Protein AF-A0A0B1S6B6-F1 (afdb_monomer_lite)

Sequence (158 aa):
MLVEHFNSHVRYGAAMALGIACAGTGYKEAISLLEPLLSAKENYVRQGAVIALSFIYVQQTDISCPKVGEFRKQLTKMTTEKGEDSMAKFGAIIAQGILDVGGRNMTIALHNRSGTTDMAGVVGMMAFQQFWYWHSMVPFISLACKPTCLIALTKDLQ

Secondary structure (DSSP, 8-state):
-GGG-SSHHHHHHHHHHHHHHTTTT--HHHHHHHGGGGG-SSHHHHHHHHHHHHHHTTT--TTT-THHHHHHHHHHHHHH-TTS-HHHHHHHHHHHHHHTGGGGTEEE-SB-TTS-B-HHHHHHHHHHHGGGT-GGGGGGGGGGEEE-------TT--

pLDDT: mean 90.46, std 4.3, range [63.0, 95.56]

InterPro domains:
  IPR002015 Proteasome/cyclosome repeat [PF01851] (13-47)
  IPR011989 Armadillo-like helical [G3DSA:1.25.10.10] (1-148)
  IPR016024 Armadillo-type fold [SSF48371] (4-99)

Foldseek 3Di:
DLCPDPDLVSVLVVLQVLLQVQFCVLDPVNLVSLVVQCVDPDLSSVLSSLQSVLRNLQLPDCVRPVCNVVSLVVLVCLLPDPPHDPSNNVSSVLSVCSNCPPNSQKTFDQADPVRHGDPQSVVLSVQCVCCVVPVVSVVSNVSRIDGDDDDDADPVRD

Structure (mmCIF, N/CA/C/O backbone):
data_AF-A0A0B1S6B6-F1
#
_entry.id   AF-A0A0B1S6B6-F1
#
loop_
_atom_site.group_PDB
_atom_site.id
_atom_site.type_symbol
_atom_site.label_atom_id
_atom_site.label_alt_id
_atom_site.label_comp_id
_atom_site.label_asym_id
_atom_site.label_entity_id
_atom_site.label_seq_id
_atom_site.pdbx_PDB_ins_code
_atom_site.Cartn_x
_atom_site.Cartn_y
_atom_site.Cartn_z
_atom_site.occupancy
_atom_site.B_iso_or_equiv
_atom_site.auth_seq_id
_atom_site.auth_comp_id
_atom_site.auth_asym_id
_atom_site.auth_atom_id
_atom_site.pdbx_PDB_model_num
ATOM 1 N N . MET A 1 1 ? -19.350 -11.122 2.168 1.00 63.00 1 MET A N 1
ATOM 2 C CA . MET A 1 1 ? -17.934 -11.385 1.780 1.00 63.00 1 MET A CA 1
ATOM 3 C C . MET A 1 1 ? -17.056 -11.597 3.013 1.00 63.00 1 MET A C 1
ATOM 5 O O . MET A 1 1 ? -17.476 -11.224 4.099 1.00 63.00 1 MET A O 1
ATOM 9 N N . LEU A 1 2 ? -15.835 -12.147 2.879 1.00 83.00 2 LEU A N 1
ATOM 10 C CA . LEU A 1 2 ? -14.879 -12.274 4.007 1.00 83.00 2 LEU A CA 1
ATOM 11 C C . LEU A 1 2 ? -14.543 -10.918 4.659 1.00 83.00 2 LEU A C 1
ATOM 13 O O . LEU A 1 2 ? -14.292 -10.842 5.857 1.00 83.00 2 LEU A O 1
ATOM 17 N N . VAL A 1 3 ? -14.605 -9.845 3.870 1.00 81.94 3 VAL A N 1
ATOM 18 C CA . VAL A 1 3 ? -14.400 -8.456 4.304 1.00 81.94 3 VAL A CA 1
ATOM 19 C C . VAL A 1 3 ? -15.511 -7.942 5.237 1.00 81.94 3 VAL A C 1
ATOM 21 O O . VAL A 1 3 ? -15.273 -7.066 6.061 1.00 81.94 3 VAL A O 1
ATOM 24 N N . GLU A 1 4 ? -16.708 -8.524 5.178 1.00 85.56 4 GLU A N 1
ATOM 25 C CA . GLU A 1 4 ? -17.870 -8.147 6.004 1.00 85.56 4 GLU A CA 1
ATOM 26 C C . GLU A 1 4 ? -18.092 -9.126 7.165 1.00 85.56 4 GLU A C 1
ATOM 28 O O . GLU A 1 4 ? -19.123 -9.107 7.834 1.00 85.56 4 GLU A O 1
ATOM 33 N N . HIS A 1 5 ? -17.145 -10.036 7.385 1.00 89.31 5 HIS A N 1
ATOM 34 C CA . HIS A 1 5 ? -17.288 -11.082 8.380 1.00 89.31 5 HIS A CA 1
ATOM 35 C C . HIS A 1 5 ? -17.388 -10.498 9.800 1.00 89.31 5 HIS A C 1
ATOM 37 O O . HIS A 1 5 ? -16.709 -9.527 10.138 1.00 89.31 5 HIS A O 1
ATOM 43 N N . PHE A 1 6 ? -18.195 -11.119 10.667 1.00 86.38 6 PHE A N 1
ATOM 44 C CA . PHE A 1 6 ? -18.413 -10.635 12.038 1.00 86.38 6 PHE A CA 1
ATOM 45 C C . PHE A 1 6 ? -17.099 -10.517 12.829 1.00 86.38 6 PHE A C 1
ATOM 47 O O . PHE A 1 6 ? -16.893 -9.563 13.578 1.00 86.38 6 PHE A O 1
ATOM 54 N N . ASN A 1 7 ? -16.182 -11.470 12.625 1.00 91.56 7 ASN A N 1
ATOM 55 C CA . ASN A 1 7 ? -14.876 -11.474 13.270 1.00 91.56 7 ASN A CA 1
ATOM 56 C C . ASN A 1 7 ? -13.935 -10.454 12.614 1.00 91.56 7 ASN A C 1
ATOM 58 O O . ASN A 1 7 ? -13.534 -10.593 11.457 1.00 91.56 7 ASN A O 1
ATOM 62 N N . SER A 1 8 ? -13.534 -9.468 13.402 1.00 91.38 8 SER A N 1
ATOM 63 C CA . SER A 1 8 ? -12.646 -8.368 13.041 1.00 91.38 8 SER A CA 1
ATOM 64 C C . SER A 1 8 ? -11.248 -8.831 12.591 1.00 91.38 8 SER A C 1
ATOM 66 O O . SER A 1 8 ? -10.661 -8.218 11.701 1.00 91.38 8 SER A O 1
ATOM 68 N N . HIS A 1 9 ? -10.733 -9.957 13.101 1.00 92.56 9 HIS A N 1
ATOM 69 C CA . HIS A 1 9 ? -9.467 -10.543 12.633 1.00 92.56 9 HIS A CA 1
ATOM 70 C C . HIS A 1 9 ? -9.564 -11.070 11.197 1.00 92.56 9 HIS A C 1
ATOM 72 O O . HIS A 1 9 ? -8.633 -10.909 10.408 1.00 92.56 9 HIS A O 1
ATOM 78 N N . VAL A 1 10 ? -10.712 -11.653 10.838 1.00 93.62 10 VAL A N 1
ATOM 79 C CA . VAL A 1 10 ? -10.967 -12.136 9.473 1.00 93.62 10 VAL A CA 1
ATOM 80 C C . VAL A 1 10 ? -11.056 -10.953 8.512 1.00 93.62 10 VAL A C 1
ATOM 82 O O . VAL A 1 10 ? -10.454 -10.997 7.442 1.00 93.62 10 VAL A O 1
ATOM 85 N N . ARG A 1 11 ? -11.720 -9.862 8.923 1.00 93.19 11 ARG A N 1
ATOM 86 C CA . ARG A 1 11 ? -11.790 -8.619 8.136 1.00 93.19 11 ARG A CA 1
ATOM 87 C C . ARG A 1 11 ? -10.403 -8.039 7.868 1.00 93.19 11 ARG A C 1
ATOM 89 O O . ARG A 1 11 ? -10.100 -7.696 6.729 1.00 93.19 11 ARG A O 1
ATOM 96 N N . TYR A 1 12 ? -9.548 -7.987 8.890 1.00 93.50 12 TYR A N 1
ATOM 97 C CA . TYR A 1 12 ? -8.165 -7.529 8.752 1.00 93.50 12 TYR A CA 1
ATOM 98 C C . TYR A 1 12 ? -7.362 -8.385 7.759 1.00 93.50 12 TYR A C 1
ATOM 100 O O . TYR A 1 12 ? -6.746 -7.852 6.836 1.00 93.50 12 TYR A O 1
ATOM 108 N N . GLY A 1 13 ? -7.402 -9.713 7.914 1.00 93.44 13 GLY A N 1
ATOM 109 C CA . GLY A 1 13 ? -6.692 -10.631 7.021 1.00 93.44 13 GLY A CA 1
ATOM 110 C C . GLY A 1 13 ? -7.185 -10.542 5.576 1.00 93.44 13 GLY A C 1
ATOM 111 O O . GLY A 1 13 ? -6.376 -10.485 4.651 1.00 93.44 13 GLY A O 1
ATOM 112 N N . ALA A 1 14 ? -8.503 -10.449 5.377 1.00 93.94 14 ALA A N 1
ATOM 113 C CA . ALA A 1 14 ? -9.102 -10.267 4.058 1.00 93.94 14 ALA A CA 1
ATOM 114 C C . ALA A 1 14 ? -8.686 -8.934 3.413 1.00 93.94 14 ALA A C 1
ATOM 116 O O . ALA A 1 14 ? -8.365 -8.908 2.225 1.00 93.94 14 ALA A O 1
ATOM 117 N N . ALA A 1 15 ? -8.639 -7.848 4.192 1.00 94.50 15 ALA A N 1
ATOM 118 C CA . ALA A 1 15 ? -8.197 -6.545 3.708 1.00 94.50 15 ALA A CA 1
ATOM 119 C C . ALA A 1 15 ? -6.745 -6.587 3.219 1.00 94.50 15 ALA A C 1
ATOM 121 O O . ALA A 1 15 ? -6.451 -6.170 2.099 1.00 94.50 15 ALA A O 1
ATOM 122 N N . MET A 1 16 ? -5.846 -7.156 4.024 1.00 94.62 16 MET A N 1
ATOM 123 C CA . MET A 1 16 ? -4.438 -7.292 3.657 1.00 94.62 16 MET A CA 1
ATOM 124 C C . MET A 1 16 ? -4.231 -8.212 2.449 1.00 94.62 16 MET A C 1
ATOM 126 O O . MET A 1 16 ? -3.418 -7.898 1.582 1.00 94.62 16 MET A O 1
ATOM 130 N N . ALA A 1 17 ? -4.976 -9.318 2.361 1.00 94.12 17 ALA A N 1
ATOM 131 C CA . ALA A 1 17 ? -4.919 -10.222 1.214 1.00 94.12 17 ALA A CA 1
ATOM 132 C C . ALA A 1 17 ? -5.332 -9.516 -0.087 1.00 94.12 17 ALA A C 1
ATOM 134 O O . ALA A 1 17 ? -4.629 -9.629 -1.089 1.00 94.12 17 ALA A O 1
ATOM 135 N N . LEU A 1 18 ? -6.421 -8.738 -0.058 1.00 93.69 18 LEU A N 1
ATOM 136 C CA . LEU A 1 18 ? -6.853 -7.922 -1.197 1.00 93.69 18 LEU A CA 1
ATOM 137 C C . LEU A 1 18 ? -5.809 -6.866 -1.572 1.00 93.69 18 LEU A C 1
ATOM 139 O O . LEU A 1 18 ? -5.501 -6.715 -2.752 1.00 93.69 18 LEU A O 1
ATOM 143 N N . GLY A 1 19 ? -5.240 -6.175 -0.580 1.00 93.50 19 GLY A N 1
ATOM 144 C CA . GLY A 1 19 ? -4.208 -5.162 -0.799 1.00 93.50 19 GLY A CA 1
ATOM 145 C C . GLY A 1 19 ? -2.969 -5.717 -1.500 1.00 93.50 19 GLY A C 1
ATOM 146 O O . GLY A 1 19 ? -2.490 -5.117 -2.457 1.00 93.50 19 GLY A O 1
ATOM 147 N N . ILE A 1 20 ? -2.482 -6.884 -1.067 1.00 93.19 20 ILE A N 1
ATOM 148 C CA . ILE A 1 20 ? -1.320 -7.543 -1.680 1.00 93.19 20 ILE A CA 1
ATOM 149 C C . ILE A 1 20 ? -1.656 -8.081 -3.072 1.00 93.19 20 ILE A C 1
ATOM 151 O O . ILE A 1 20 ? -0.894 -7.865 -4.011 1.00 93.19 20 ILE A O 1
ATOM 155 N N . ALA A 1 21 ? -2.788 -8.773 -3.222 1.00 91.69 21 ALA A N 1
ATOM 156 C CA . ALA A 1 21 ? -3.168 -9.386 -4.494 1.00 91.69 21 ALA A CA 1
ATOM 157 C C . ALA A 1 21 ? -3.422 -8.344 -5.594 1.00 91.69 21 ALA A C 1
ATOM 159 O O . ALA A 1 21 ? -3.116 -8.588 -6.758 1.00 91.69 21 ALA A O 1
ATOM 160 N N . CYS A 1 22 ? -3.963 -7.180 -5.224 1.00 90.88 22 CYS A N 1
ATOM 161 C CA . CYS A 1 22 ? -4.288 -6.095 -6.149 1.00 90.88 22 CYS A CA 1
ATOM 162 C C . CYS A 1 22 ? -3.249 -4.958 -6.134 1.00 90.88 22 CYS A C 1
ATOM 164 O O . CYS A 1 22 ? -3.542 -3.865 -6.632 1.00 90.88 22 CYS A O 1
ATOM 166 N N . ALA A 1 23 ? -2.053 -5.179 -5.577 1.00 91.38 23 ALA A N 1
ATOM 167 C CA . ALA A 1 23 ? -1.026 -4.147 -5.459 1.00 91.38 23 ALA A CA 1
ATOM 168 C C . ALA A 1 23 ? -0.652 -3.557 -6.833 1.00 91.38 23 ALA A C 1
ATOM 170 O O . ALA A 1 23 ? -0.428 -4.286 -7.798 1.00 91.38 23 ALA A O 1
ATOM 171 N N . GLY A 1 24 ? -0.636 -2.227 -6.944 1.00 84.00 24 GLY A N 1
ATOM 172 C CA . GLY A 1 24 ? -0.281 -1.499 -8.171 1.00 84.00 24 GLY A CA 1
ATOM 173 C C . GLY A 1 24 ? -1.281 -1.596 -9.330 1.00 84.00 24 GLY A C 1
ATOM 174 O O . GLY A 1 24 ? -1.084 -0.936 -10.347 1.00 84.00 24 GLY A O 1
ATOM 175 N N . THR A 1 25 ? -2.367 -2.365 -9.200 1.00 86.56 25 THR A N 1
ATOM 176 C CA . THR A 1 25 ? -3.346 -2.564 -10.288 1.00 86.56 25 THR A CA 1
ATOM 177 C C . THR A 1 25 ? -4.377 -1.441 -10.407 1.00 86.56 25 THR A C 1
ATOM 179 O O . THR A 1 25 ? -4.939 -1.244 -11.482 1.00 86.56 25 THR A O 1
ATOM 182 N N . GLY A 1 26 ? -4.667 -0.722 -9.315 1.00 85.94 26 GLY A N 1
ATOM 183 C CA . GLY A 1 26 ? -5.765 0.250 -9.276 1.00 85.94 26 GLY A CA 1
ATOM 184 C C . GLY A 1 26 ? -7.163 -0.378 -9.410 1.00 85.94 26 GLY A C 1
ATOM 185 O O . GLY A 1 26 ? -8.079 0.261 -9.929 1.00 85.94 26 GLY A O 1
ATOM 186 N N . TYR A 1 27 ? -7.347 -1.634 -8.985 1.00 90.31 27 TYR A N 1
ATOM 187 C CA . TYR A 1 27 ? -8.614 -2.351 -9.156 1.00 90.31 27 TYR A CA 1
ATOM 188 C C . TYR A 1 27 ? -9.775 -1.702 -8.378 1.00 90.31 27 TYR A C 1
ATOM 190 O O . TYR A 1 27 ? -9.829 -1.733 -7.146 1.00 90.31 27 TYR A O 1
ATOM 198 N N . LYS A 1 28 ? -10.733 -1.119 -9.113 1.00 89.75 28 LYS A N 1
ATOM 199 C CA . LYS A 1 28 ? -11.830 -0.299 -8.559 1.00 89.75 28 LYS A CA 1
ATOM 200 C C . LYS A 1 28 ? -12.755 -1.064 -7.617 1.00 89.75 28 LYS A C 1
ATOM 202 O O . LYS A 1 28 ? -13.222 -0.496 -6.632 1.00 89.75 28 LYS A O 1
ATOM 207 N N . GLU A 1 29 ? -13.005 -2.339 -7.892 1.00 90.12 29 GLU A N 1
ATOM 208 C CA . GLU A 1 29 ? -13.870 -3.158 -7.040 1.00 90.12 29 GLU A CA 1
ATOM 209 C C . GLU A 1 29 ? -13.194 -3.443 -5.694 1.00 90.12 29 GLU A C 1
ATOM 211 O O . GLU A 1 29 ? -13.819 -3.257 -4.653 1.00 90.12 29 GLU A O 1
ATOM 216 N N . ALA A 1 30 ? -11.895 -3.773 -5.682 1.00 91.12 30 ALA A N 1
ATOM 217 C CA . ALA A 1 30 ? -11.148 -3.949 -4.433 1.00 91.12 30 ALA A CA 1
ATOM 218 C C . ALA A 1 30 ? -11.147 -2.665 -3.590 1.00 91.12 30 ALA A C 1
ATOM 220 O O . ALA A 1 30 ? -11.347 -2.726 -2.379 1.00 91.12 30 ALA A O 1
ATOM 221 N N . ILE A 1 31 ? -11.006 -1.501 -4.230 1.00 92.31 31 ILE A N 1
ATOM 222 C CA . ILE A 1 31 ? -11.123 -0.200 -3.558 1.00 92.31 31 ILE A CA 1
ATOM 223 C C . ILE A 1 31 ? -12.505 -0.043 -2.913 1.00 92.31 31 ILE A C 1
ATOM 225 O O . ILE A 1 31 ? -12.589 0.269 -1.727 1.00 92.31 31 ILE A O 1
ATOM 229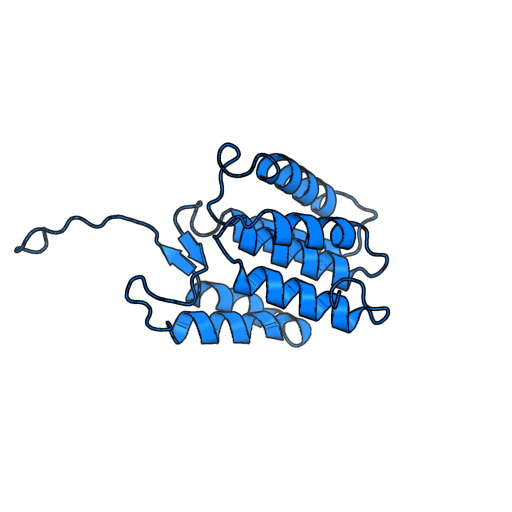 N N . SER A 1 32 ? -13.583 -0.304 -3.660 1.00 91.50 32 SER A N 1
ATOM 230 C CA . SER A 1 32 ? -14.953 -0.169 -3.143 1.00 91.50 32 SER A CA 1
ATOM 231 C C . SER A 1 32 ? -15.255 -1.095 -1.960 1.00 91.50 32 SER A C 1
ATOM 233 O O . SER A 1 32 ? -16.056 -0.745 -1.098 1.00 91.50 32 SER A O 1
ATOM 235 N N . LEU A 1 33 ? -14.581 -2.247 -1.882 1.00 92.06 33 LEU A N 1
ATOM 236 C CA . LEU A 1 33 ? -14.704 -3.182 -0.763 1.00 92.06 33 LEU A CA 1
ATOM 237 C C . LEU A 1 33 ? -13.899 -2.753 0.470 1.00 92.06 33 LEU A C 1
ATOM 239 O O . LEU A 1 33 ? -14.295 -3.056 1.594 1.00 92.06 33 LEU A O 1
ATOM 243 N N . LEU A 1 34 ? -12.772 -2.065 0.278 1.00 92.12 34 LEU A N 1
ATOM 244 C CA . LEU A 1 34 ? -11.901 -1.616 1.368 1.00 92.12 34 LEU A CA 1
ATOM 245 C C . LEU A 1 34 ? -12.331 -0.270 1.965 1.00 92.12 34 LEU A C 1
ATOM 247 O O . LEU A 1 34 ? -12.065 -0.019 3.138 1.00 92.12 34 LEU A O 1
ATOM 251 N N . GLU A 1 35 ? -13.011 0.585 1.201 1.00 91.06 35 GLU A N 1
ATOM 252 C CA . GLU A 1 35 ? -13.488 1.895 1.666 1.00 91.06 35 GLU A CA 1
ATOM 253 C C . GLU A 1 35 ? -14.347 1.833 2.942 1.00 91.06 35 GLU A C 1
ATOM 255 O O . GLU A 1 35 ? -14.037 2.563 3.886 1.00 91.06 35 GLU A O 1
ATOM 260 N N . PRO A 1 36 ? -15.356 0.946 3.059 1.00 91.75 36 PRO A N 1
ATOM 261 C CA . PRO A 1 36 ? -16.149 0.831 4.283 1.00 91.75 36 PRO A CA 1
ATOM 262 C C . PRO A 1 36 ? -15.320 0.449 5.518 1.00 91.75 36 PRO A C 1
ATOM 264 O O . PRO A 1 36 ? -15.659 0.833 6.639 1.00 91.75 36 PRO A O 1
ATOM 267 N N . LEU A 1 37 ? -14.210 -0.279 5.337 1.00 90.94 37 LEU A N 1
ATOM 268 C CA . LEU A 1 37 ? -13.342 -0.686 6.445 1.00 90.94 37 LEU A CA 1
ATOM 269 C C . LEU A 1 37 ? -12.574 0.488 7.064 1.00 90.94 37 LEU A C 1
ATOM 271 O O . LEU A 1 37 ? -12.144 0.385 8.214 1.00 90.94 37 LEU A O 1
ATOM 275 N N . LEU A 1 38 ? -12.431 1.610 6.351 1.00 89.88 38 LEU A N 1
ATOM 276 C CA . LEU A 1 38 ? -11.830 2.831 6.897 1.00 89.88 38 LEU A CA 1
ATOM 277 C C . LEU A 1 38 ? -12.657 3.425 8.041 1.00 89.88 38 LEU A C 1
ATOM 279 O O . LEU A 1 38 ? -12.114 4.146 8.871 1.00 89.88 38 LEU A O 1
ATOM 283 N N . SER A 1 39 ? -13.950 3.112 8.113 1.00 89.31 39 SER A N 1
ATOM 284 C CA . SER A 1 39 ? -14.846 3.532 9.196 1.00 89.31 39 SER A CA 1
ATOM 285 C C . SER A 1 39 ? -15.151 2.404 10.186 1.00 89.31 39 SER A C 1
ATOM 287 O O . SER A 1 39 ? -16.083 2.512 10.981 1.00 89.31 39 SER A O 1
ATOM 289 N N . ALA A 1 40 ? -14.376 1.313 10.162 1.00 89.25 40 ALA A N 1
ATOM 290 C CA . ALA A 1 40 ? -14.553 0.209 11.097 1.00 89.25 40 ALA A CA 1
ATOM 291 C C . ALA A 1 40 ? -14.342 0.656 12.555 1.00 89.25 40 ALA A C 1
ATOM 293 O O . ALA A 1 40 ? -13.468 1.472 12.866 1.00 89.25 40 ALA A O 1
ATOM 294 N N . LYS A 1 41 ? -15.123 0.065 13.468 1.00 88.19 41 LYS A N 1
ATOM 295 C CA . LYS A 1 41 ? -15.030 0.319 14.913 1.00 88.19 41 LYS A CA 1
ATOM 296 C C . LYS A 1 41 ? -13.651 -0.055 15.462 1.00 88.19 41 LYS A C 1
ATOM 298 O O . LYS A 1 41 ? -13.119 0.637 16.324 1.00 88.19 41 LYS A O 1
ATOM 303 N N . GLU A 1 42 ? -13.073 -1.144 14.964 1.00 91.81 42 GLU A N 1
ATOM 304 C CA . GLU A 1 42 ? -11.792 -1.672 15.417 1.00 91.81 42 GLU A CA 1
ATOM 305 C C . GLU A 1 42 ? -10.598 -0.973 14.754 1.00 91.81 42 GLU A C 1
ATOM 307 O O . GLU A 1 42 ? -10.458 -0.957 13.530 1.00 91.81 42 GLU A O 1
ATOM 312 N N . ASN A 1 43 ? -9.682 -0.461 15.577 1.00 91.75 43 ASN A N 1
ATOM 313 C CA . ASN A 1 43 ? -8.547 0.352 15.126 1.00 91.75 43 ASN A CA 1
ATOM 314 C C . ASN A 1 43 ? -7.574 -0.428 14.223 1.00 91.75 43 ASN A C 1
ATOM 316 O O . ASN A 1 43 ? -7.084 0.113 13.234 1.00 91.75 43 ASN A O 1
ATOM 320 N N . TYR A 1 44 ? -7.340 -1.714 14.506 1.00 92.00 44 TYR A N 1
ATOM 321 C CA . TYR A 1 44 ? -6.466 -2.560 13.686 1.00 92.00 44 TYR A CA 1
ATOM 322 C C . TYR A 1 44 ? -7.068 -2.896 12.319 1.00 92.00 44 TYR A C 1
ATOM 324 O O . TYR A 1 44 ? -6.336 -3.031 11.342 1.00 92.00 44 TYR A O 1
ATOM 332 N N . VAL A 1 45 ? -8.398 -2.993 12.215 1.00 93.75 45 VAL A N 1
ATOM 333 C CA . VAL A 1 45 ? -9.070 -3.186 10.922 1.00 93.75 45 VAL A CA 1
ATOM 334 C C . VAL A 1 45 ? -8.912 -1.928 10.074 1.00 93.75 45 VAL A C 1
ATOM 336 O O . VAL A 1 45 ? -8.536 -2.042 8.908 1.00 93.75 45 VAL A O 1
ATOM 339 N N . ARG A 1 46 ? -9.085 -0.735 10.671 1.00 93.25 46 ARG A N 1
ATOM 340 C CA . ARG A 1 46 ? -8.797 0.542 9.994 1.00 93.25 46 ARG A CA 1
ATOM 341 C C . ARG A 1 46 ? -7.341 0.614 9.537 1.00 93.25 46 ARG A C 1
ATOM 343 O O . ARG A 1 46 ? -7.081 0.934 8.383 1.00 93.25 46 ARG A O 1
ATOM 350 N N . GLN A 1 47 ? -6.396 0.249 10.407 1.00 94.25 47 GLN A N 1
ATOM 351 C CA . GLN A 1 47 ? -4.970 0.195 10.078 1.00 94.25 47 GLN A CA 1
ATOM 352 C C . GLN A 1 47 ? -4.697 -0.708 8.862 1.00 94.25 47 GLN A C 1
ATOM 354 O O . GLN A 1 47 ? -4.010 -0.295 7.929 1.00 94.25 47 GLN A O 1
ATOM 359 N N . GLY A 1 48 ? -5.252 -1.924 8.852 1.00 94.00 48 GLY A N 1
ATOM 360 C CA . GLY A 1 48 ? -5.107 -2.864 7.739 1.00 94.00 48 GLY A CA 1
ATOM 361 C C . GLY A 1 48 ? -5.724 -2.356 6.444 1.00 94.00 48 GLY A C 1
ATOM 362 O O . GLY A 1 48 ? -5.103 -2.465 5.394 1.00 94.00 48 GLY A O 1
ATOM 363 N N . ALA A 1 49 ? -6.906 -1.744 6.516 1.00 94.62 49 ALA A N 1
ATOM 364 C CA . ALA A 1 49 ? -7.576 -1.165 5.356 1.00 94.62 49 ALA A CA 1
ATOM 365 C C . ALA A 1 49 ? -6.768 -0.017 4.737 1.00 94.62 49 ALA A C 1
ATOM 367 O O . ALA A 1 49 ? -6.611 0.048 3.520 1.00 94.62 49 ALA A O 1
ATOM 368 N N . VAL A 1 50 ? -6.200 0.851 5.576 1.00 95.38 50 VAL A N 1
ATOM 369 C CA . VAL A 1 50 ? -5.351 1.965 5.146 1.00 95.38 50 VAL A CA 1
ATOM 370 C C . VAL A 1 50 ? -4.075 1.467 4.455 1.00 95.38 50 VAL A C 1
ATOM 372 O O . VAL A 1 50 ? -3.731 1.947 3.373 1.00 95.38 50 VAL A O 1
ATOM 375 N N . ILE A 1 51 ? -3.402 0.465 5.024 1.00 95.56 51 ILE A N 1
ATOM 376 C CA . ILE A 1 51 ? -2.215 -0.141 4.402 1.00 95.56 51 ILE A CA 1
ATOM 377 C C . ILE A 1 51 ? -2.600 -0.858 3.096 1.00 95.56 51 ILE A C 1
ATOM 379 O O . ILE A 1 51 ? -1.959 -0.648 2.068 1.00 95.56 51 ILE A O 1
ATOM 383 N N . ALA A 1 52 ? -3.679 -1.640 3.090 1.00 95.38 52 ALA A N 1
ATOM 384 C CA . ALA A 1 52 ? -4.144 -2.351 1.902 1.00 95.38 52 ALA A CA 1
ATOM 385 C C . ALA A 1 52 ? -4.489 -1.406 0.740 1.00 95.38 52 ALA A C 1
ATOM 387 O O . ALA A 1 52 ? -4.075 -1.647 -0.393 1.00 95.38 52 ALA A O 1
ATOM 388 N N . LEU A 1 53 ? -5.187 -0.300 1.014 1.00 94.38 53 LEU A N 1
ATOM 389 C CA . LEU A 1 53 ? -5.481 0.720 0.006 1.00 94.38 53 LEU A CA 1
ATOM 390 C C . LEU A 1 53 ? -4.206 1.380 -0.526 1.00 94.38 53 LEU A C 1
ATOM 392 O O . LEU A 1 53 ? -4.109 1.622 -1.727 1.00 94.38 53 LEU A O 1
ATOM 396 N N . SER A 1 54 ? -3.202 1.616 0.326 1.00 94.44 54 SER A N 1
ATOM 397 C CA . SER A 1 54 ? -1.919 2.165 -0.131 1.00 94.44 54 SER A CA 1
ATOM 398 C C . SER A 1 54 ? -1.192 1.248 -1.119 1.00 94.44 54 SER A C 1
ATOM 400 O O . SER A 1 54 ? -0.605 1.746 -2.077 1.00 94.44 54 SER A O 1
ATOM 402 N N . PHE A 1 55 ? -1.302 -0.078 -0.961 1.00 94.50 55 PHE A N 1
ATOM 403 C CA . PHE A 1 55 ? -0.765 -1.036 -1.931 1.00 94.50 55 PHE A CA 1
ATOM 404 C C . PHE A 1 55 ? -1.479 -0.969 -3.276 1.00 94.50 55 PHE A C 1
ATOM 406 O O . PHE A 1 55 ? -0.827 -1.017 -4.316 1.00 94.50 55 PHE A O 1
ATOM 41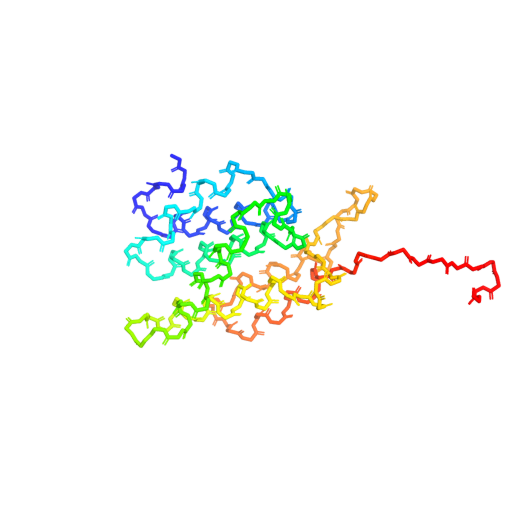3 N N . ILE A 1 56 ? -2.803 -0.824 -3.286 1.00 93.50 56 ILE A N 1
ATOM 414 C CA . ILE A 1 56 ? -3.574 -0.749 -4.535 1.00 93.50 56 ILE A CA 1
ATOM 415 C C . ILE A 1 56 ? -3.298 0.567 -5.272 1.00 93.50 56 ILE A C 1
ATOM 417 O O . ILE A 1 56 ? -3.202 0.582 -6.500 1.00 93.50 56 ILE A O 1
ATOM 421 N N . TYR A 1 57 ? -3.144 1.662 -4.525 1.00 93.00 57 TYR A N 1
ATOM 422 C CA . TYR A 1 57 ? -2.906 3.000 -5.062 1.00 93.00 57 TYR A CA 1
ATOM 423 C C . TYR A 1 57 ? -1.435 3.318 -5.368 1.00 93.00 57 TYR A C 1
ATOM 425 O O . TYR A 1 57 ? -1.151 4.413 -5.860 1.00 93.00 57 TYR A O 1
ATOM 433 N N . VAL A 1 58 ? -0.493 2.404 -5.112 1.00 92.38 58 VAL A N 1
ATOM 434 C CA . VAL A 1 58 ? 0.924 2.635 -5.434 1.00 92.38 58 VAL A CA 1
ATOM 435 C C . VAL A 1 58 ? 1.084 2.914 -6.935 1.00 92.38 58 VAL A C 1
ATOM 437 O O . VAL A 1 58 ? 0.508 2.220 -7.771 1.00 92.38 58 VAL A O 1
ATOM 440 N N . GLN A 1 59 ? 1.820 3.978 -7.273 1.00 89.69 59 GLN A N 1
ATOM 441 C CA . GLN A 1 59 ? 1.993 4.508 -8.638 1.00 89.69 59 GLN A CA 1
ATOM 442 C C . GLN A 1 59 ? 0.719 4.915 -9.404 1.00 89.69 59 GLN A C 1
ATOM 444 O O . GLN A 1 59 ? 0.809 5.307 -10.568 1.00 89.69 59 GLN A O 1
ATOM 449 N N . GLN A 1 60 ? -0.460 4.888 -8.782 1.00 88.25 60 GLN A N 1
ATOM 450 C CA . GLN A 1 60 ? -1.683 5.359 -9.425 1.00 88.25 60 GLN A CA 1
ATOM 451 C C . GLN A 1 60 ? -1.769 6.888 -9.371 1.00 88.25 60 GLN A C 1
ATOM 453 O O . GLN A 1 60 ? -1.358 7.526 -8.399 1.00 88.25 60 GLN A O 1
ATOM 458 N N . THR A 1 61 ? -2.302 7.482 -10.437 1.00 86.50 61 THR A N 1
ATOM 459 C CA . THR A 1 61 ? -2.474 8.936 -10.563 1.00 86.50 61 THR A CA 1
ATOM 460 C C . THR A 1 61 ? -3.948 9.299 -10.448 1.00 86.50 61 THR A C 1
ATOM 462 O O . THR A 1 61 ? -4.819 8.453 -10.645 1.00 86.50 61 THR A O 1
ATOM 465 N N . ASP A 1 62 ? -4.245 10.574 -10.200 1.00 83.94 62 ASP A N 1
ATOM 466 C CA . ASP A 1 62 ? -5.633 11.052 -10.127 1.00 83.94 62 ASP A CA 1
ATOM 467 C C . ASP A 1 62 ? -6.399 10.859 -11.451 1.00 83.94 62 ASP A C 1
ATOM 469 O O . ASP A 1 62 ? -7.626 10.788 -11.455 1.00 83.94 62 ASP A O 1
ATOM 473 N N . ILE A 1 63 ? -5.685 10.719 -12.576 1.00 83.06 63 ILE A N 1
ATOM 474 C CA . ILE A 1 63 ? -6.282 10.436 -13.888 1.00 83.06 63 ILE A CA 1
ATOM 475 C C . ILE A 1 63 ? -6.748 8.977 -13.972 1.00 83.06 63 ILE A C 1
ATOM 477 O O . ILE A 1 63 ? -7.844 8.710 -14.464 1.00 83.06 63 ILE A O 1
ATOM 481 N N . SER A 1 64 ? -5.939 8.022 -13.498 1.00 79.69 64 SER A N 1
ATOM 482 C CA . SER A 1 64 ? -6.310 6.600 -13.523 1.00 79.69 64 SER A CA 1
ATOM 483 C C . SER A 1 64 ? -7.342 6.267 -12.445 1.00 79.69 64 SER A C 1
ATOM 485 O O . SER A 1 64 ? -8.289 5.514 -12.693 1.00 79.69 64 SER A O 1
ATOM 487 N N . CYS A 1 65 ? -7.185 6.852 -11.258 1.00 80.88 65 CYS A N 1
ATOM 488 C CA . CYS A 1 65 ? -8.061 6.670 -10.109 1.00 80.88 65 CYS A CA 1
ATOM 489 C C . CYS A 1 65 ? -8.270 8.011 -9.377 1.00 80.88 65 CYS A C 1
ATOM 491 O O . CYS A 1 65 ? -7.440 8.382 -8.549 1.00 80.88 65 CYS A O 1
ATOM 493 N N . PRO A 1 66 ? -9.409 8.706 -9.573 1.00 82.69 66 PRO A N 1
ATOM 494 C CA . PRO A 1 66 ? -9.652 10.025 -8.965 1.00 82.69 66 PRO A CA 1
ATOM 495 C C . PRO A 1 66 ? -9.721 10.002 -7.428 1.00 82.69 66 PRO A C 1
ATOM 497 O O . PRO A 1 66 ? -9.588 11.031 -6.774 1.00 82.69 66 PRO A O 1
ATOM 500 N N . LYS A 1 67 ? -9.891 8.815 -6.837 1.00 84.75 67 LYS A N 1
ATOM 501 C CA . LYS A 1 67 ? -9.950 8.597 -5.387 1.00 84.75 67 LYS A CA 1
ATOM 502 C C . LYS A 1 67 ? -8.588 8.693 -4.688 1.00 84.75 67 LYS A C 1
ATOM 504 O O . LYS A 1 67 ? -8.545 8.824 -3.466 1.00 84.75 67 LYS A O 1
ATOM 509 N N . VAL A 1 68 ? -7.474 8.659 -5.428 1.00 87.75 68 VAL A N 1
ATOM 510 C CA . VAL A 1 68 ? -6.117 8.735 -4.853 1.00 87.75 68 VAL A CA 1
ATOM 511 C C . VAL A 1 68 ? -5.909 10.061 -4.113 1.00 87.75 68 VAL A C 1
ATOM 513 O O . VAL A 1 68 ? -5.432 10.064 -2.974 1.00 87.75 68 VAL A O 1
ATOM 516 N N . GLY A 1 69 ? -6.308 11.186 -4.713 1.00 88.06 69 GLY A N 1
ATOM 517 C CA . GLY A 1 69 ? -6.218 12.504 -4.085 1.00 88.06 69 GLY A CA 1
ATOM 518 C C . GLY A 1 69 ? -7.044 12.634 -2.800 1.00 88.06 69 GLY A C 1
ATOM 519 O O . GLY A 1 69 ? -6.577 13.225 -1.822 1.00 88.06 69 GLY A O 1
ATOM 520 N N . GLU A 1 70 ? -8.246 12.056 -2.761 1.00 90.69 70 GLU A N 1
ATOM 521 C CA . GLU A 1 70 ? -9.087 12.021 -1.554 1.00 90.69 70 GLU A CA 1
ATOM 522 C C . GLU A 1 70 ? -8.459 11.153 -0.462 1.00 90.69 70 GLU A C 1
ATOM 524 O O . GLU A 1 70 ? -8.343 11.590 0.687 1.00 90.69 70 GLU A O 1
ATOM 529 N N . PHE A 1 71 ? -7.961 9.973 -0.833 1.00 92.38 71 PHE A N 1
ATOM 530 C CA . PHE A 1 71 ? -7.284 9.063 0.085 1.00 92.38 71 PHE A CA 1
ATOM 531 C C . PHE A 1 71 ? -6.046 9.709 0.723 1.00 92.38 71 PHE A C 1
ATOM 533 O O . PHE A 1 71 ? -5.859 9.622 1.936 1.00 92.38 71 PHE A O 1
ATOM 540 N N . ARG A 1 72 ? -5.238 10.451 -0.046 1.00 91.31 72 ARG A N 1
ATOM 541 C CA . ARG A 1 72 ? -4.087 11.204 0.488 1.00 91.31 72 ARG A CA 1
ATOM 542 C C . ARG A 1 72 ? -4.501 12.238 1.534 1.00 91.31 72 ARG A C 1
ATOM 544 O O . ARG A 1 72 ? -3.891 12.298 2.600 1.00 91.31 72 ARG A O 1
ATOM 551 N N . LYS A 1 73 ? -5.559 13.012 1.273 1.00 92.62 73 LYS A N 1
ATOM 552 C CA . LYS A 1 73 ? -6.100 13.975 2.252 1.00 92.62 73 LYS A CA 1
ATOM 553 C C . LYS A 1 73 ? -6.579 13.267 3.520 1.00 92.62 73 LYS A C 1
ATOM 555 O O . LYS A 1 73 ? -6.325 13.743 4.626 1.00 92.62 73 LYS A O 1
ATOM 560 N N . GLN A 1 74 ? -7.236 12.121 3.362 1.00 91.94 74 GLN A N 1
ATOM 561 C CA . GLN A 1 74 ? -7.725 11.317 4.477 1.00 91.94 74 GLN A CA 1
ATOM 562 C C . GLN A 1 74 ? -6.579 10.765 5.338 1.00 91.94 74 GLN A C 1
ATOM 564 O O . GLN A 1 74 ? -6.661 10.819 6.564 1.00 91.94 74 GLN A O 1
ATOM 569 N N . LEU A 1 75 ? -5.487 10.305 4.719 1.00 92.69 75 LEU A N 1
ATOM 570 C CA . LEU A 1 75 ? -4.280 9.874 5.427 1.00 92.69 75 LEU A CA 1
ATOM 571 C C . LEU A 1 75 ? -3.677 11.007 6.259 1.00 92.69 75 LEU A C 1
ATOM 573 O O . LEU A 1 75 ? -3.378 10.808 7.433 1.00 92.69 75 LEU A O 1
ATOM 577 N N . THR A 1 76 ? -3.514 12.199 5.678 1.00 92.81 76 THR A N 1
ATOM 578 C CA . THR A 1 76 ? -2.973 13.362 6.401 1.00 92.81 76 THR A CA 1
ATOM 579 C C . THR A 1 76 ? -3.864 13.757 7.576 1.00 92.81 76 THR A C 1
ATOM 581 O O . THR A 1 76 ? -3.365 14.067 8.660 1.00 92.81 76 THR A O 1
ATOM 584 N N . LYS A 1 77 ? -5.187 13.700 7.394 1.00 92.56 77 LYS A N 1
ATOM 585 C CA . LYS A 1 77 ? -6.154 13.939 8.468 1.00 92.56 77 LYS A CA 1
ATOM 586 C C . LYS A 1 77 ? -5.983 12.929 9.611 1.00 92.56 77 LYS A C 1
ATOM 588 O O . LYS A 1 77 ? -5.781 13.344 10.748 1.00 92.56 77 LYS A O 1
ATOM 593 N N . MET A 1 78 ? -5.953 11.629 9.308 1.00 89.88 78 MET A N 1
ATOM 594 C CA . MET A 1 78 ? -5.762 10.579 10.322 1.00 89.88 78 MET A CA 1
ATOM 595 C C . MET A 1 78 ? -4.450 10.730 11.105 1.00 89.88 78 MET A C 1
ATOM 597 O O . MET A 1 78 ? -4.417 10.489 12.310 1.00 89.88 78 MET A O 1
ATOM 601 N N . THR A 1 79 ? -3.360 11.148 10.454 1.00 90.00 79 THR A N 1
ATOM 602 C CA . THR A 1 79 ? -2.071 11.357 11.137 1.00 90.00 79 THR A CA 1
ATOM 603 C C . THR A 1 79 ? -2.082 12.580 12.064 1.00 90.00 79 THR A C 1
ATOM 605 O O . THR A 1 79 ? -1.418 12.566 13.100 1.00 90.00 79 THR A O 1
ATOM 608 N N . THR A 1 80 ? -2.820 13.637 11.714 1.00 90.56 80 THR A N 1
ATOM 609 C CA . THR A 1 80 ? -2.811 14.922 12.440 1.00 90.56 80 THR A CA 1
ATOM 610 C C . THR A 1 80 ? -3.855 15.006 13.556 1.00 90.56 80 THR A C 1
ATOM 612 O O . THR A 1 80 ? -3.663 15.748 14.524 1.00 90.56 80 THR A O 1
ATOM 615 N N . GLU A 1 81 ? -4.945 14.243 13.472 1.00 90.88 81 GLU A N 1
ATOM 616 C CA . GLU A 1 81 ? -6.017 14.278 14.466 1.00 90.88 81 GLU A CA 1
ATOM 617 C C . GLU A 1 81 ? -5.574 13.728 15.829 1.00 90.88 81 GLU A C 1
ATOM 619 O O . GLU A 1 81 ? -5.143 12.584 15.981 1.00 90.88 81 GLU A O 1
ATOM 624 N N . LYS A 1 82 ? -5.721 14.536 16.887 1.00 81.88 82 LYS A N 1
ATOM 625 C CA . LYS A 1 82 ? -5.328 14.135 18.249 1.00 81.88 82 LYS A CA 1
ATOM 626 C C . LYS A 1 82 ? -6.178 12.990 18.806 1.00 81.88 82 LYS A C 1
ATOM 628 O O . LYS A 1 82 ? -5.632 12.172 19.535 1.00 81.88 82 LYS A O 1
ATOM 633 N N . GLY A 1 83 ? -7.459 12.920 18.435 1.00 81.75 83 GLY A N 1
ATOM 634 C CA . GLY A 1 83 ? -8.401 11.899 18.908 1.00 81.75 83 GLY A CA 1
ATOM 635 C C . GLY A 1 83 ? -8.258 10.525 18.248 1.00 81.75 83 GLY A C 1
ATOM 636 O O . GLY A 1 83 ? -8.885 9.580 18.712 1.00 81.75 83 GLY A O 1
ATOM 637 N N . GLU A 1 84 ? -7.446 10.402 17.193 1.00 85.12 84 GLU A N 1
ATOM 638 C CA . GLU A 1 84 ? -7.215 9.113 16.539 1.00 85.12 84 GLU A CA 1
ATOM 639 C C . GLU A 1 84 ? -6.285 8.208 17.346 1.00 85.12 84 GLU A C 1
ATOM 641 O O . GLU A 1 84 ? -5.336 8.664 17.999 1.00 85.12 84 GLU A O 1
ATOM 646 N N . ASP A 1 85 ? -6.549 6.910 17.247 1.00 89.19 85 ASP A N 1
ATOM 647 C CA . ASP A 1 85 ? -5.806 5.879 17.960 1.00 89.19 85 ASP A CA 1
ATOM 648 C C . ASP A 1 85 ? -4.369 5.760 17.429 1.00 89.19 85 ASP A C 1
ATOM 650 O O . ASP A 1 85 ? -4.115 5.861 16.223 1.00 89.19 85 ASP A O 1
ATOM 654 N N . SER A 1 86 ? -3.410 5.520 18.326 1.00 90.38 86 SER A N 1
ATOM 655 C CA . SER A 1 86 ? -1.989 5.380 17.978 1.00 90.38 86 SER A CA 1
ATOM 656 C C . SER A 1 86 ? -1.741 4.300 16.921 1.00 90.38 86 SER A C 1
ATOM 658 O O . SER A 1 86 ? -0.877 4.466 16.059 1.00 90.38 86 SER A O 1
ATOM 660 N N . MET A 1 87 ? -2.518 3.215 16.942 1.00 89.75 87 MET A N 1
ATOM 661 C CA . MET A 1 87 ? -2.419 2.125 15.975 1.00 89.75 87 MET A CA 1
ATOM 662 C C . MET A 1 87 ? -2.902 2.538 14.580 1.00 89.75 87 MET A C 1
ATOM 664 O O . MET A 1 87 ? -2.250 2.236 13.578 1.00 89.75 87 MET A O 1
ATOM 668 N N . ALA A 1 88 ? -4.014 3.272 14.504 1.00 88.75 88 ALA A N 1
ATOM 669 C CA . ALA A 1 88 ? -4.526 3.797 13.241 1.00 88.75 88 ALA A CA 1
ATOM 670 C C . ALA A 1 88 ? -3.553 4.829 12.642 1.00 88.75 88 ALA A C 1
ATOM 672 O O . ALA A 1 88 ? -3.249 4.775 11.448 1.00 88.75 88 ALA A O 1
ATOM 673 N N . LYS A 1 89 ? -2.974 5.697 13.484 1.00 93.00 89 LYS A N 1
ATOM 674 C CA . LYS A 1 89 ? -1.917 6.647 13.095 1.00 93.00 89 LYS A CA 1
ATOM 675 C C . LYS A 1 89 ? -0.686 5.953 12.529 1.00 93.00 89 LYS A C 1
ATOM 677 O O . LYS A 1 89 ? -0.173 6.377 11.497 1.00 93.00 89 LYS A O 1
ATOM 682 N N . PHE A 1 90 ? -0.234 4.880 13.174 1.00 92.88 90 PHE A N 1
ATOM 683 C CA . PHE A 1 90 ? 0.897 4.090 12.695 1.00 92.88 90 PHE A CA 1
ATOM 684 C C . PHE A 1 90 ? 0.635 3.520 11.292 1.00 92.88 90 PHE A C 1
ATOM 686 O O . PHE A 1 90 ? 1.472 3.668 10.402 1.00 92.88 90 PHE A O 1
ATOM 693 N N . GLY A 1 91 ? -0.560 2.966 11.055 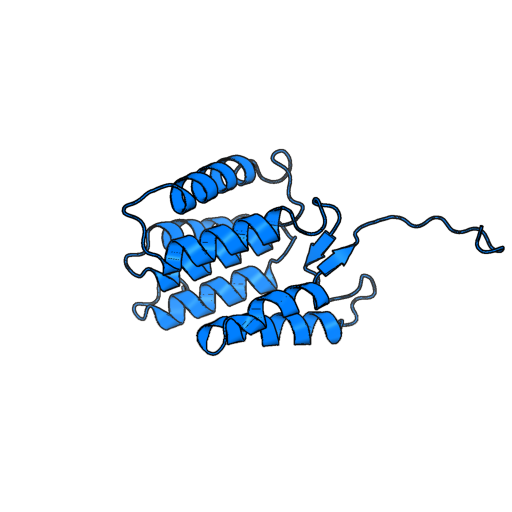1.00 93.31 91 GLY A N 1
ATOM 694 C CA . GLY A 1 91 ? -0.979 2.524 9.720 1.00 93.31 91 GLY A CA 1
ATOM 695 C C . GLY A 1 91 ? -1.009 3.646 8.690 1.00 93.31 91 GLY A C 1
ATOM 696 O O . GLY A 1 91 ? -0.517 3.461 7.580 1.00 93.31 91 GLY A O 1
ATOM 697 N N . ALA A 1 92 ? -1.538 4.814 9.059 1.00 94.12 92 ALA A N 1
ATOM 698 C CA . ALA A 1 92 ? -1.606 5.973 8.173 1.00 94.12 92 ALA A CA 1
ATOM 699 C C . ALA A 1 92 ? -0.216 6.486 7.764 1.00 94.12 92 ALA A C 1
ATOM 701 O O . ALA A 1 92 ? -0.009 6.810 6.596 1.00 94.12 92 ALA A O 1
ATOM 702 N N . ILE A 1 93 ? 0.749 6.510 8.689 1.00 94.19 93 ILE A N 1
ATOM 703 C CA . ILE A 1 93 ? 2.136 6.908 8.400 1.00 94.19 93 ILE A CA 1
ATOM 704 C C . ILE A 1 93 ? 2.796 5.909 7.442 1.00 94.19 93 ILE A C 1
ATOM 706 O O . ILE A 1 93 ? 3.411 6.312 6.455 1.00 94.19 93 ILE A O 1
ATOM 710 N N . ILE A 1 94 ? 2.632 4.605 7.689 1.00 94.38 94 ILE A N 1
ATOM 711 C CA . ILE A 1 94 ? 3.166 3.564 6.799 1.00 94.38 94 ILE A CA 1
ATOM 712 C C . ILE A 1 94 ? 2.531 3.658 5.410 1.00 94.38 94 ILE A C 1
ATOM 714 O O . ILE A 1 94 ? 3.243 3.619 4.411 1.00 94.38 94 ILE A O 1
ATOM 718 N N . ALA A 1 95 ? 1.213 3.836 5.335 1.00 95.00 95 ALA A N 1
ATOM 719 C CA . ALA A 1 95 ? 0.494 3.979 4.074 1.00 95.00 95 ALA A CA 1
ATOM 720 C C . ALA A 1 95 ? 0.958 5.197 3.261 1.00 95.00 95 ALA A C 1
ATOM 722 O O . ALA A 1 95 ? 1.113 5.092 2.046 1.00 95.00 95 ALA A O 1
ATOM 723 N N . GLN A 1 96 ? 1.237 6.334 3.909 1.00 93.88 96 GLN A N 1
ATOM 724 C CA . GLN A 1 96 ? 1.851 7.488 3.238 1.00 93.88 96 GLN A CA 1
ATOM 725 C C . GLN A 1 96 ? 3.234 7.136 2.675 1.00 93.88 96 GLN A C 1
ATOM 727 O O . GLN A 1 96 ? 3.516 7.434 1.515 1.00 93.88 96 GLN A O 1
ATOM 732 N N . GLY A 1 97 ? 4.068 6.448 3.460 1.00 93.56 97 GLY A N 1
ATOM 733 C CA . GLY A 1 97 ? 5.383 5.984 3.010 1.00 93.56 97 GLY A CA 1
ATOM 734 C C . GLY A 1 97 ? 5.311 5.028 1.816 1.00 93.56 97 GLY A C 1
ATOM 735 O O . GLY A 1 97 ? 6.120 5.135 0.897 1.00 93.56 97 GLY A O 1
ATOM 736 N N . ILE A 1 98 ? 4.319 4.134 1.791 1.00 94.19 98 ILE A N 1
ATOM 737 C CA . ILE A 1 98 ? 4.075 3.208 0.676 1.00 94.19 98 ILE A CA 1
ATOM 738 C C . ILE A 1 98 ? 3.631 3.963 -0.583 1.00 94.19 98 ILE A C 1
ATOM 740 O O . ILE A 1 98 ? 4.131 3.686 -1.670 1.00 94.19 98 ILE A O 1
ATOM 744 N N . LEU A 1 99 ? 2.728 4.940 -0.456 1.00 93.00 99 LEU A N 1
ATOM 745 C CA . LEU A 1 99 ? 2.249 5.729 -1.598 1.00 93.00 99 LEU A CA 1
ATOM 746 C C . LEU A 1 99 ? 3.354 6.535 -2.287 1.00 93.00 99 LEU A C 1
ATOM 748 O O . LEU A 1 99 ? 3.284 6.764 -3.495 1.00 93.00 99 LEU A O 1
ATOM 752 N N . ASP A 1 100 ? 4.340 6.999 -1.523 1.00 92.75 100 ASP A N 1
ATOM 753 C CA . ASP A 1 100 ? 5.449 7.819 -2.018 1.00 92.75 100 ASP A CA 1
ATOM 754 C C . ASP A 1 100 ? 6.778 7.042 -2.067 1.00 92.75 100 ASP A C 1
ATOM 756 O O . ASP A 1 100 ? 7.864 7.630 -2.119 1.00 92.75 100 ASP A O 1
ATOM 760 N N . VAL A 1 101 ? 6.699 5.707 -2.111 1.00 92.50 101 VAL A N 1
ATOM 761 C CA . VAL A 1 101 ? 7.865 4.821 -2.117 1.00 92.50 101 VAL A CA 1
ATOM 762 C C . VAL A 1 101 ? 8.810 5.132 -3.281 1.00 92.50 101 VAL A C 1
ATOM 764 O O . VAL A 1 101 ? 8.400 5.307 -4.432 1.00 92.50 101 VAL A O 1
ATOM 767 N N . GLY A 1 102 ? 10.105 5.264 -2.974 1.00 88.94 102 GLY A N 1
ATOM 768 C CA . GLY A 1 102 ? 11.134 5.609 -3.960 1.00 88.94 102 GLY A CA 1
ATOM 769 C C . GLY A 1 102 ? 10.893 6.941 -4.686 1.00 88.94 102 GLY A C 1
ATOM 770 O O . GLY A 1 102 ? 11.306 7.085 -5.837 1.00 88.94 102 GLY A O 1
ATOM 771 N N . GLY A 1 103 ? 10.170 7.886 -4.072 1.00 91.31 103 GLY A N 1
ATOM 772 C CA . GLY A 1 103 ? 9.777 9.141 -4.720 1.00 91.31 103 GLY A CA 1
ATOM 773 C C . GLY A 1 103 ? 8.757 8.935 -5.841 1.00 91.31 103 GLY A C 1
ATOM 774 O O . GLY A 1 103 ? 8.781 9.667 -6.825 1.00 91.31 103 GLY A O 1
ATOM 775 N N . ARG A 1 104 ? 7.892 7.918 -5.708 1.00 90.56 104 ARG A N 1
ATOM 776 C CA . ARG A 1 104 ? 6.933 7.437 -6.725 1.00 90.56 104 ARG A CA 1
ATOM 777 C C . ARG A 1 104 ? 7.568 6.770 -7.951 1.00 90.56 104 ARG A C 1
ATOM 779 O O . ARG A 1 104 ? 6.856 6.441 -8.893 1.00 90.56 104 ARG A O 1
ATOM 786 N N . ASN A 1 105 ? 8.875 6.503 -7.926 1.00 90.75 105 ASN A N 1
ATOM 787 C CA . ASN A 1 105 ? 9.577 5.789 -9.003 1.00 90.75 105 ASN A CA 1
ATOM 788 C C . ASN A 1 105 ? 9.589 4.265 -8.814 1.00 90.75 105 ASN A C 1
ATOM 790 O O . ASN A 1 105 ? 10.056 3.531 -9.687 1.00 90.75 105 ASN A O 1
ATOM 794 N N . MET A 1 106 ? 9.116 3.782 -7.663 1.00 91.62 106 MET A N 1
ATOM 795 C CA . MET A 1 106 ? 9.060 2.360 -7.335 1.00 91.62 106 MET A CA 1
ATOM 796 C C . MET A 1 106 ? 7.615 1.895 -7.175 1.00 91.62 106 MET A C 1
ATOM 798 O O . MET A 1 106 ? 6.744 2.668 -6.777 1.00 91.62 106 MET A O 1
ATOM 802 N N . THR A 1 107 ? 7.377 0.630 -7.497 1.00 91.44 107 THR A N 1
ATOM 803 C CA . THR A 1 107 ? 6.120 -0.079 -7.253 1.00 91.44 107 THR A CA 1
ATOM 804 C C . THR A 1 107 ? 6.376 -1.288 -6.366 1.00 91.44 107 THR A C 1
ATOM 806 O O . THR A 1 107 ? 7.524 -1.689 -6.169 1.00 91.44 107 THR A O 1
ATOM 809 N N . ILE A 1 108 ? 5.312 -1.886 -5.845 1.00 91.06 108 ILE A N 1
ATOM 810 C CA . ILE A 1 108 ? 5.386 -3.143 -5.104 1.00 91.06 108 ILE A CA 1
ATOM 811 C C . ILE A 1 108 ? 4.956 -4.255 -6.050 1.00 91.06 108 ILE A C 1
ATOM 813 O O . ILE A 1 108 ? 3.814 -4.281 -6.503 1.00 91.06 108 ILE A O 1
ATOM 817 N N . ALA A 1 109 ? 5.881 -5.158 -6.364 1.00 87.44 109 ALA A N 1
ATOM 818 C CA . ALA A 1 109 ? 5.643 -6.251 -7.297 1.00 87.44 109 ALA A CA 1
ATOM 819 C C . ALA A 1 109 ? 6.208 -7.564 -6.749 1.00 87.44 109 ALA A C 1
ATOM 821 O O . ALA A 1 109 ? 7.365 -7.643 -6.342 1.00 87.44 109 ALA A O 1
ATOM 822 N N . LEU A 1 110 ? 5.377 -8.607 -6.774 1.00 86.81 110 LEU A N 1
ATOM 823 C CA . LEU A 1 110 ? 5.734 -9.969 -6.352 1.00 86.81 110 LEU A CA 1
ATOM 824 C C . LEU A 1 110 ? 6.159 -10.862 -7.526 1.00 86.81 110 LEU A C 1
ATOM 826 O O . LEU A 1 110 ? 6.653 -11.972 -7.334 1.00 86.81 110 LEU A O 1
ATOM 830 N N . HIS A 1 111 ? 5.961 -10.380 -8.750 1.00 86.44 111 HIS A N 1
ATOM 831 C CA . HIS A 1 111 ? 6.264 -11.093 -9.980 1.00 86.44 111 HIS A CA 1
ATOM 832 C C . HIS A 1 111 ? 7.090 -10.201 -10.899 1.00 86.44 111 HIS A C 1
ATOM 834 O O . HIS A 1 111 ? 6.857 -8.995 -10.999 1.00 86.44 111 HIS A O 1
ATOM 840 N N . ASN A 1 112 ? 8.038 -10.809 -11.603 1.00 83.88 112 ASN A N 1
ATOM 841 C CA . ASN A 1 112 ? 8.743 -10.150 -12.690 1.00 83.88 112 ASN A CA 1
ATOM 842 C C . ASN A 1 112 ? 7.841 -10.027 -13.921 1.00 83.88 112 ASN A C 1
ATOM 844 O O . ASN A 1 112 ? 6.877 -10.772 -14.094 1.00 83.88 112 ASN A O 1
ATOM 848 N N . ARG A 1 113 ? 8.228 -9.146 -14.850 1.00 79.06 113 ARG A N 1
ATOM 849 C CA . ARG A 1 113 ? 7.554 -8.982 -16.150 1.00 79.06 113 ARG A CA 1
ATOM 850 C C . ARG A 1 113 ? 7.501 -10.277 -16.978 1.00 79.06 113 ARG A C 1
ATOM 852 O O . ARG A 1 113 ? 6.610 -10.434 -17.801 1.00 79.06 113 ARG A O 1
ATOM 859 N N . SER A 1 114 ? 8.434 -11.200 -16.748 1.00 82.88 114 SER A N 1
ATOM 860 C CA . SER A 1 114 ? 8.470 -12.543 -17.343 1.00 82.88 114 SER A CA 1
ATOM 861 C C . SER A 1 114 ? 7.453 -13.526 -16.743 1.00 82.88 114 SER A C 1
ATOM 863 O O . SER A 1 114 ? 7.375 -14.659 -17.204 1.00 82.88 114 SER A O 1
ATOM 865 N N . GLY A 1 115 ? 6.708 -13.138 -15.703 1.00 81.12 115 GLY A N 1
ATOM 866 C CA . GLY A 1 115 ? 5.750 -13.997 -14.999 1.00 81.12 115 GLY A CA 1
ATOM 867 C C . GLY A 1 115 ? 6.363 -14.871 -13.899 1.00 81.12 115 GLY A C 1
ATOM 868 O O . GLY A 1 115 ? 5.634 -15.509 -13.144 1.00 81.12 115 GLY A O 1
ATOM 869 N N . THR A 1 116 ? 7.690 -14.884 -13.746 1.00 89.88 116 THR A N 1
ATOM 870 C CA . THR A 1 116 ? 8.352 -15.592 -12.641 1.00 89.88 116 THR A CA 1
ATOM 871 C C . THR A 1 116 ? 8.143 -14.846 -11.325 1.00 89.88 116 THR A C 1
ATOM 873 O O . THR A 1 116 ? 8.339 -13.631 -11.267 1.00 89.88 116 THR A O 1
ATOM 876 N N . THR A 1 117 ? 7.796 -15.563 -10.259 1.00 88.44 117 THR A N 1
ATOM 877 C CA . THR A 1 117 ? 7.729 -15.019 -8.894 1.00 88.44 117 THR A CA 1
ATOM 878 C C . THR A 1 117 ? 9.095 -14.513 -8.443 1.00 88.44 117 THR A C 1
ATOM 880 O O . THR A 1 117 ? 10.076 -15.256 -8.512 1.00 88.44 117 THR A O 1
ATOM 883 N N . ASP A 1 118 ? 9.157 -13.280 -7.946 1.00 88.69 118 ASP A N 1
ATOM 884 C CA . ASP A 1 118 ? 10.359 -12.763 -7.301 1.00 88.69 118 ASP A CA 1
ATOM 885 C C . ASP A 1 118 ? 10.386 -13.199 -5.835 1.00 88.69 118 ASP A C 1
ATOM 887 O O . ASP A 1 118 ? 9.624 -12.704 -5.003 1.00 88.69 118 ASP A O 1
ATOM 891 N N . MET A 1 119 ? 11.283 -14.131 -5.515 1.00 91.25 119 MET A N 1
ATOM 892 C CA . MET A 1 119 ? 11.394 -14.682 -4.166 1.00 91.25 119 MET A CA 1
ATOM 893 C C . MET A 1 119 ? 11.720 -13.595 -3.135 1.00 91.25 119 MET A C 1
ATOM 895 O O . MET A 1 119 ? 11.183 -13.622 -2.031 1.00 91.25 119 MET A O 1
ATOM 899 N N . ALA A 1 120 ? 12.554 -12.613 -3.494 1.00 91.06 120 ALA A N 1
ATOM 900 C CA . ALA A 1 120 ? 12.921 -11.536 -2.579 1.00 91.06 120 ALA A CA 1
ATOM 901 C C . ALA A 1 120 ? 11.708 -10.664 -2.227 1.00 91.06 120 ALA A C 1
ATOM 903 O O . ALA A 1 120 ? 11.481 -10.380 -1.050 1.00 91.06 120 ALA A O 1
ATOM 904 N N . GLY A 1 121 ? 10.891 -10.301 -3.221 1.00 91.19 121 GLY A N 1
ATOM 905 C CA . GLY A 1 121 ? 9.659 -9.552 -2.993 1.00 91.19 121 GLY A CA 1
ATOM 906 C C . GLY A 1 121 ? 8.630 -10.326 -2.169 1.00 91.19 121 GLY A C 1
ATOM 907 O O . GLY A 1 121 ? 8.044 -9.768 -1.241 1.00 91.19 121 GLY A O 1
ATOM 908 N N . VAL A 1 122 ? 8.462 -11.625 -2.436 1.00 92.31 122 VAL A N 1
ATOM 909 C CA . VAL A 1 122 ? 7.553 -12.494 -1.667 1.00 92.31 122 VAL A CA 1
ATOM 910 C C . VAL A 1 122 ? 7.993 -12.614 -0.209 1.00 92.31 122 VAL A C 1
ATOM 912 O O . VAL A 1 122 ? 7.177 -12.420 0.693 1.00 92.31 122 VAL A O 1
ATOM 915 N N . VAL A 1 123 ? 9.279 -12.871 0.041 1.00 93.62 123 VAL A N 1
ATOM 916 C CA . VAL A 1 123 ? 9.831 -12.955 1.403 1.00 93.62 123 VAL A CA 1
ATOM 917 C C . VAL A 1 123 ? 9.734 -11.606 2.114 1.00 93.62 123 VAL A C 1
ATOM 919 O O . VAL A 1 123 ? 9.315 -11.561 3.269 1.00 93.62 123 VAL A O 1
ATOM 922 N N . GLY A 1 124 ? 10.047 -10.504 1.428 1.00 93.38 124 GLY A N 1
ATOM 923 C CA . GLY A 1 124 ? 9.919 -9.154 1.977 1.00 93.38 124 GLY A CA 1
ATOM 924 C C . GLY A 1 124 ? 8.491 -8.830 2.404 1.00 93.38 124 GLY A C 1
ATOM 925 O O . GLY A 1 124 ? 8.268 -8.301 3.493 1.00 93.38 124 GLY A O 1
ATOM 926 N N . MET A 1 125 ? 7.510 -9.216 1.585 1.00 93.19 125 MET A N 1
ATOM 927 C CA . MET A 1 125 ? 6.104 -9.001 1.906 1.00 93.19 125 MET A CA 1
ATOM 928 C C . MET A 1 125 ? 5.599 -9.915 3.024 1.00 93.19 125 MET A C 1
ATOM 930 O O . MET A 1 125 ? 4.830 -9.477 3.881 1.00 93.19 125 MET A O 1
ATOM 934 N N . MET A 1 126 ? 6.060 -11.162 3.063 1.00 93.06 126 MET A N 1
ATOM 935 C CA . MET A 1 126 ? 5.732 -12.101 4.134 1.00 93.06 126 MET A CA 1
ATOM 936 C C . MET A 1 126 ? 6.315 -11.655 5.483 1.00 93.06 126 MET A C 1
ATOM 938 O O . MET A 1 126 ? 5.600 -11.673 6.485 1.00 93.06 126 MET A O 1
ATOM 942 N N . ALA A 1 127 ? 7.563 -11.179 5.505 1.00 94.00 127 ALA A N 1
ATOM 943 C CA . ALA A 1 127 ? 8.189 -10.611 6.696 1.00 94.00 127 ALA A CA 1
ATOM 944 C C . ALA A 1 127 ? 7.472 -9.334 7.155 1.00 94.00 127 ALA A C 1
ATOM 946 O O . ALA A 1 127 ? 7.168 -9.202 8.339 1.00 94.00 127 ALA A O 1
ATOM 947 N N . PHE A 1 128 ? 7.116 -8.442 6.222 1.00 94.12 128 PHE A N 1
ATOM 948 C CA . PHE A 1 128 ? 6.352 -7.231 6.525 1.00 94.12 128 PHE A CA 1
ATOM 949 C C . PHE A 1 128 ? 5.067 -7.548 7.297 1.00 94.12 128 PHE A C 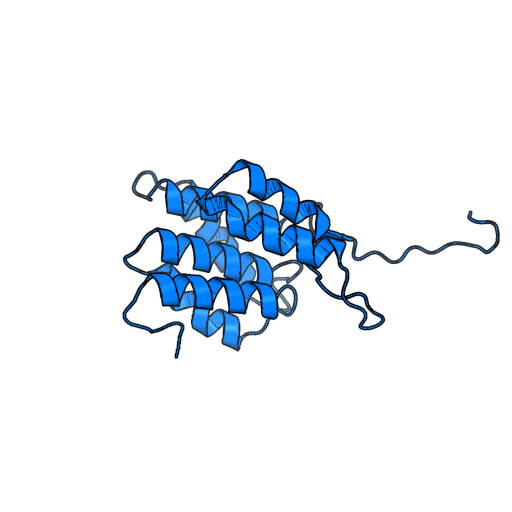1
ATOM 951 O O . PHE A 1 128 ? 4.812 -6.905 8.305 1.00 94.12 128 PHE A O 1
ATOM 958 N N . GLN A 1 129 ? 4.303 -8.577 6.914 1.00 92.62 129 GLN A N 1
ATOM 959 C CA . GLN A 1 129 ? 3.063 -8.957 7.615 1.00 92.62 129 GLN A CA 1
ATOM 960 C C . GLN A 1 129 ? 3.255 -9.322 9.095 1.00 92.62 129 GLN A C 1
ATOM 962 O O . GLN A 1 129 ? 2.317 -9.218 9.885 1.00 92.62 129 GLN A O 1
ATOM 967 N N . GLN A 1 130 ? 4.468 -9.706 9.497 1.00 93.69 130 GLN A N 1
ATOM 968 C CA . GLN A 1 130 ? 4.800 -10.021 10.887 1.00 93.69 130 GLN A CA 1
ATOM 969 C C . GLN A 1 130 ? 5.068 -8.770 11.744 1.00 93.69 130 GLN A C 1
ATOM 971 O O . GLN A 1 130 ? 5.477 -8.898 12.902 1.00 93.69 130 GLN A O 1
ATOM 976 N N . PHE A 1 131 ? 4.793 -7.561 11.227 1.00 92.75 131 PHE A N 1
ATOM 977 C CA . PHE A 1 131 ? 4.968 -6.306 11.969 1.00 92.75 131 PHE A CA 1
ATOM 978 C C . PHE A 1 131 ? 4.177 -6.264 13.288 1.00 92.75 131 PHE A C 1
ATOM 980 O O . PHE A 1 131 ? 4.575 -5.549 14.205 1.00 92.75 131 PHE A O 1
ATOM 987 N N . TRP A 1 132 ? 3.092 -7.041 13.397 1.00 89.56 132 TRP A N 1
ATOM 988 C CA . TRP A 1 132 ? 2.294 -7.194 14.619 1.00 89.56 132 TRP A CA 1
ATOM 989 C C . TRP A 1 132 ? 3.092 -7.724 15.804 1.00 89.56 132 TRP A C 1
ATOM 991 O O . TRP A 1 132 ? 2.903 -7.269 16.929 1.00 89.56 132 TRP A O 1
ATOM 1001 N N . TYR A 1 133 ? 3.973 -8.690 15.551 1.00 91.12 133 TYR A N 1
ATOM 1002 C CA . TYR A 1 133 ? 4.818 -9.281 16.583 1.00 91.12 133 TYR A CA 1
ATOM 1003 C C . TYR A 1 133 ? 6.087 -8.461 16.783 1.00 91.12 133 TYR A C 1
ATOM 1005 O O . TYR A 1 133 ? 6.554 -8.306 17.911 1.00 91.12 133 TYR A O 1
ATOM 1013 N N . TRP A 1 134 ? 6.640 -7.917 15.694 1.00 93.38 134 TRP A N 1
ATOM 1014 C CA . TRP A 1 134 ? 7.863 -7.132 15.746 1.00 93.38 134 TRP A CA 1
ATOM 1015 C C . TRP A 1 134 ? 7.848 -5.983 14.733 1.00 93.38 134 TRP A C 1
ATOM 1017 O O . TRP A 1 134 ? 8.063 -6.170 13.540 1.00 93.38 134 TRP A O 1
ATOM 1027 N N . HIS A 1 135 ? 7.689 -4.753 15.228 1.00 89.12 135 HIS A N 1
ATOM 1028 C CA . HIS A 1 135 ? 7.646 -3.528 14.416 1.00 89.12 135 HIS A CA 1
ATOM 1029 C C . HIS A 1 135 ? 8.879 -3.316 13.516 1.00 89.12 135 HIS A C 1
ATOM 1031 O O . HIS A 1 135 ? 8.769 -2.732 12.441 1.00 89.12 135 HIS A O 1
ATOM 1037 N N . SER A 1 136 ? 10.051 -3.832 13.903 1.00 92.62 136 SER A N 1
ATOM 1038 C CA . SER A 1 136 ? 11.273 -3.814 13.086 1.00 92.62 136 SER A CA 1
ATOM 1039 C C . SER A 1 136 ? 11.171 -4.651 11.807 1.00 92.62 136 SER A C 1
ATOM 1041 O O . SER A 1 136 ? 12.103 -4.625 11.013 1.00 92.62 136 SER A O 1
ATOM 1043 N N . MET A 1 137 ? 10.064 -5.368 11.587 1.00 92.12 137 MET A N 1
ATOM 1044 C CA . MET A 1 137 ? 9.794 -6.087 10.341 1.00 92.12 137 MET A CA 1
ATOM 1045 C C . MET A 1 137 ? 9.222 -5.189 9.230 1.00 92.12 137 MET A C 1
ATOM 1047 O O . MET A 1 137 ? 9.234 -5.571 8.062 1.00 92.12 137 MET A O 1
ATOM 1051 N N . VAL A 1 138 ? 8.778 -3.966 9.548 1.00 92.56 138 VAL A N 1
ATOM 1052 C CA . VAL A 1 138 ? 8.257 -3.008 8.551 1.00 92.56 138 VAL A CA 1
ATOM 1053 C C . VAL A 1 138 ? 9.253 -2.702 7.414 1.00 92.56 138 VAL A C 1
ATOM 1055 O O . VAL A 1 138 ? 8.835 -2.724 6.257 1.00 92.56 138 VAL A O 1
ATOM 1058 N N . PRO A 1 139 ? 10.560 -2.468 7.660 1.00 92.62 139 PRO A N 1
ATOM 1059 C CA . PRO A 1 139 ? 11.519 -2.133 6.603 1.00 92.62 139 PRO A CA 1
ATOM 1060 C C . PRO A 1 139 ? 11.741 -3.232 5.552 1.00 92.62 139 PRO A C 1
ATOM 1062 O O . PRO A 1 139 ? 12.222 -2.929 4.458 1.00 92.62 139 PRO A O 1
ATOM 1065 N N . PHE A 1 140 ? 11.372 -4.490 5.826 1.00 93.75 140 PHE A N 1
ATOM 1066 C CA . PHE A 1 140 ? 11.519 -5.595 4.865 1.00 93.75 140 PHE A CA 1
ATOM 1067 C C . PHE A 1 140 ? 10.647 -5.432 3.616 1.00 93.75 140 PHE A C 1
ATOM 1069 O O . PHE A 1 140 ? 10.924 -6.055 2.591 1.00 93.75 140 PHE A O 1
ATOM 1076 N N . ILE A 1 141 ? 9.665 -4.525 3.652 1.00 92.25 141 ILE A N 1
ATOM 1077 C CA . ILE A 1 141 ? 8.912 -4.103 2.467 1.00 92.25 141 ILE A CA 1
ATOM 1078 C C . ILE A 1 141 ? 9.816 -3.592 1.334 1.00 92.25 141 ILE A C 1
ATOM 1080 O O . ILE A 1 141 ? 9.468 -3.725 0.163 1.00 92.25 141 ILE A O 1
ATOM 1084 N N . SER A 1 142 ? 11.000 -3.063 1.660 1.00 92.88 142 SER A N 1
ATOM 1085 C CA . SER A 1 142 ? 11.984 -2.589 0.679 1.00 92.88 142 SER A CA 1
ATOM 1086 C C . SER A 1 142 ? 12.404 -3.663 -0.332 1.00 92.88 142 SER A C 1
ATOM 1088 O O . SER A 1 142 ? 12.661 -3.334 -1.485 1.00 92.88 142 SER A O 1
ATOM 1090 N N . LEU A 1 143 ? 12.393 -4.947 0.046 1.00 92.38 143 LEU A N 1
ATOM 1091 C CA . LEU A 1 143 ? 12.717 -6.058 -0.860 1.00 92.38 143 LEU A CA 1
ATOM 1092 C C . LEU A 1 143 ? 11.642 -6.286 -1.934 1.00 92.38 143 LEU A C 1
ATOM 1094 O O . LEU A 1 143 ? 11.951 -6.769 -3.024 1.00 92.38 143 LEU A O 1
ATOM 1098 N N . ALA A 1 144 ? 10.392 -5.919 -1.637 1.00 92.19 144 ALA A N 1
ATOM 1099 C CA . ALA A 1 144 ? 9.266 -5.975 -2.569 1.00 92.19 144 ALA A CA 1
ATOM 1100 C C . ALA A 1 144 ? 9.158 -4.726 -3.458 1.00 92.19 144 ALA A C 1
ATOM 1102 O O . ALA A 1 144 ? 8.395 -4.721 -4.424 1.00 92.19 144 ALA A O 1
ATOM 1103 N N . CYS A 1 145 ? 9.924 -3.676 -3.151 1.00 91.88 145 CYS A N 1
ATOM 1104 C CA . CYS A 1 145 ? 9.943 -2.445 -3.928 1.00 91.88 145 CYS A CA 1
ATOM 1105 C C . CYS A 1 145 ? 10.819 -2.625 -5.173 1.00 91.88 145 CYS A C 1
ATOM 1107 O O . CYS A 1 145 ? 12.008 -2.932 -5.076 1.00 91.88 145 CYS A O 1
ATOM 1109 N N . LYS A 1 146 ? 10.240 -2.413 -6.356 1.00 91.19 146 LYS A N 1
ATOM 1110 C CA . LYS A 1 146 ? 10.932 -2.502 -7.646 1.00 91.19 146 LYS A CA 1
ATOM 1111 C C . LYS A 1 146 ? 10.854 -1.171 -8.388 1.00 91.19 146 LYS A C 1
ATOM 1113 O O . LYS A 1 146 ? 9.764 -0.606 -8.485 1.00 91.19 146 LYS A O 1
ATOM 1118 N N . PRO A 1 147 ? 11.973 -0.661 -8.930 1.00 91.75 147 PRO A N 1
ATOM 1119 C CA . PRO A 1 147 ? 11.945 0.539 -9.751 1.00 91.75 147 PRO A CA 1
ATOM 1120 C C . PRO A 1 147 ? 11.226 0.263 -11.073 1.00 91.75 147 PRO A C 1
ATOM 1122 O O . PRO A 1 147 ? 11.474 -0.748 -11.731 1.00 91.75 147 PRO A O 1
ATOM 1125 N N . THR A 1 148 ? 10.356 1.180 -11.484 1.00 89.56 148 THR A N 1
ATOM 1126 C CA . THR A 1 148 ? 9.709 1.153 -12.801 1.00 89.56 148 THR A CA 1
ATOM 1127 C C . THR A 1 148 ? 10.378 2.189 -13.694 1.00 89.56 148 THR A C 1
ATOM 1129 O O . THR A 1 148 ? 9.883 3.301 -13.870 1.00 89.56 148 THR A O 1
ATOM 1132 N N . CYS A 1 149 ? 11.543 1.845 -14.232 1.00 88.69 149 CYS A N 1
ATOM 1133 C CA . CYS A 1 149 ? 1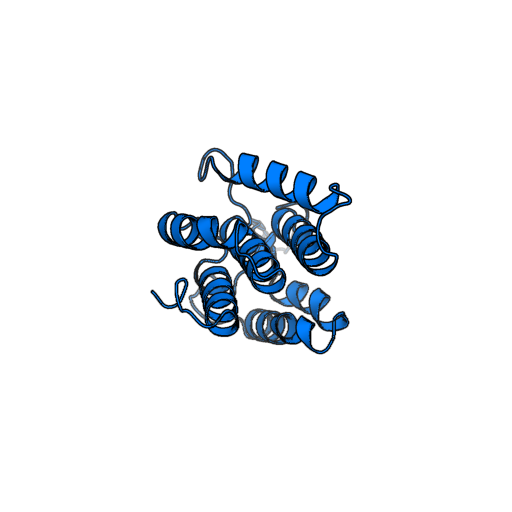2.280 2.700 -15.153 1.00 88.69 149 CYS A CA 1
ATOM 1134 C C . CYS A 1 149 ? 12.669 1.934 -16.418 1.00 88.69 149 CYS A C 1
ATOM 1136 O O . CYS A 1 149 ? 12.820 0.711 -16.417 1.00 88.69 149 CYS A O 1
ATOM 1138 N N . LEU A 1 150 ? 12.821 2.674 -17.512 1.00 89.44 150 LEU A N 1
ATOM 1139 C CA . LEU A 1 150 ? 13.455 2.174 -18.722 1.00 89.44 150 LEU A CA 1
ATOM 1140 C C . LEU A 1 150 ? 14.936 2.528 -18.637 1.00 89.44 150 LEU A C 1
ATOM 1142 O O . LEU A 1 150 ? 15.290 3.704 -18.607 1.00 89.44 150 LEU A O 1
ATOM 1146 N N . ILE A 1 151 ? 15.786 1.506 -18.578 1.00 90.81 151 ILE A N 1
ATOM 1147 C CA . ILE A 1 151 ? 17.239 1.669 -18.611 1.00 90.81 151 ILE A CA 1
ATOM 1148 C C . ILE A 1 151 ? 17.676 1.370 -20.042 1.00 90.81 151 ILE A C 1
ATOM 1150 O O . ILE A 1 151 ? 17.654 0.217 -20.474 1.00 90.81 151 ILE A O 1
ATOM 1154 N N . ALA A 1 152 ? 18.011 2.418 -20.790 1.00 91.62 152 ALA A N 1
ATOM 1155 C CA . ALA A 1 152 ? 18.635 2.278 -22.097 1.00 91.62 152 ALA A CA 1
ATOM 1156 C C . ALA A 1 152 ? 20.135 2.059 -21.887 1.00 91.62 152 ALA A C 1
ATOM 1158 O O . ALA A 1 152 ? 20.778 2.859 -21.215 1.00 91.62 152 ALA A O 1
ATOM 1159 N N . LEU A 1 153 ? 20.665 0.968 -22.433 1.00 93.75 153 LEU A N 1
ATOM 1160 C CA . LEU A 1 153 ? 22.072 0.613 -22.313 1.00 93.75 153 LEU A C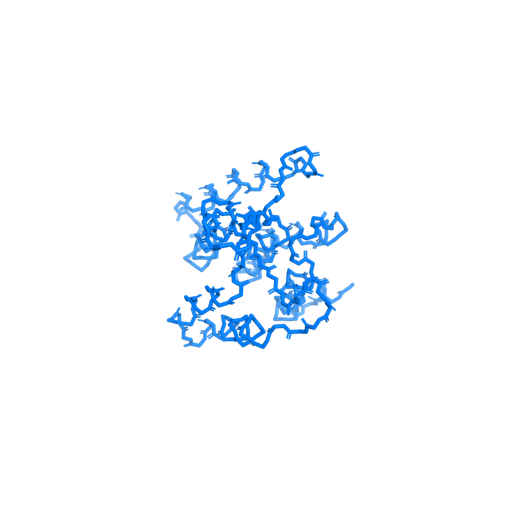A 1
ATOM 1161 C C . LEU A 1 153 ? 22.601 0.241 -23.691 1.00 93.75 153 LEU A C 1
ATOM 1163 O O . LEU A 1 153 ? 21.988 -0.568 -24.398 1.00 93.75 153 LEU A O 1
ATOM 1167 N N . THR A 1 154 ? 23.717 0.843 -24.085 1.00 93.94 154 THR A N 1
ATOM 1168 C CA . THR A 1 154 ? 24.404 0.463 -25.322 1.00 93.94 154 THR A CA 1
ATOM 1169 C C . THR A 1 154 ? 25.110 -0.887 -25.157 1.00 93.94 154 THR A C 1
ATOM 1171 O O . THR A 1 154 ? 25.294 -1.387 -24.046 1.00 93.94 154 THR A O 1
ATOM 1174 N N . LYS A 1 155 ? 25.532 -1.507 -26.268 1.00 92.69 155 LYS A N 1
ATOM 1175 C CA . LYS A 1 155 ? 26.309 -2.762 -26.219 1.00 92.69 155 LYS A CA 1
ATOM 1176 C C . LYS A 1 155 ? 27.607 -2.605 -25.414 1.00 92.69 155 LYS A C 1
ATOM 1178 O O . LYS A 1 155 ? 28.052 -3.565 -24.794 1.00 92.69 155 LYS A O 1
ATOM 1183 N N . ASP A 1 156 ? 28.156 -1.394 -25.397 1.00 93.94 156 ASP A N 1
ATOM 1184 C CA . ASP A 1 156 ? 29.388 -1.047 -24.690 1.00 93.94 156 ASP A CA 1
ATOM 1185 C C . ASP A 1 156 ? 29.147 -0.670 -23.217 1.00 93.94 156 ASP A C 1
ATOM 1187 O O . ASP A 1 156 ? 30.069 -0.224 -22.538 1.00 93.94 156 ASP A O 1
ATOM 1191 N N . LEU A 1 157 ? 27.922 -0.874 -22.710 1.00 87.88 157 LEU A N 1
ATOM 1192 C CA . LEU A 1 157 ? 27.500 -0.548 -21.342 1.00 87.88 157 LEU A CA 1
ATOM 1193 C C . LEU A 1 157 ? 27.647 0.945 -20.984 1.00 87.88 157 LEU A C 1
ATOM 1195 O O . LEU A 1 157 ? 27.753 1.286 -19.805 1.00 87.88 157 LEU A O 1
ATOM 1199 N N . GLN A 1 158 ? 27.644 1.815 -21.999 1.00 75.81 158 GLN A N 1
ATOM 1200 C CA . GLN A 1 158 ? 27.585 3.276 -21.878 1.00 75.81 158 GLN A CA 1
ATOM 1201 C C . GLN A 1 158 ? 26.145 3.776 -21.947 1.00 75.81 158 GLN A C 1
ATOM 1203 O O . GLN A 1 158 ? 25.345 3.154 -22.699 1.00 75.81 158 GLN A O 1
#

Organism: Oesophagostomum dentatum (NCBI:txid61180)

Radius of gyration: 16.27 Å; chains: 1; bounding box: 48×30×45 Å